Protein AF-A0A924QU06-F1 (afdb_monomer_lite)

Radius of gyration: 14.73 Å; chains: 1; bounding box: 34×31×39 Å

Sequence (89 aa):
MNINSSRLQSHFEAMSLIGKIGETGTCRPAHTALEKQGFELAALWMKEAGMTTKIDNFGNLIGHLEGTNPELPVLMMGSHLDSQPYGGR

Foldseek 3Di:
DDDDVVVVVVLVVVLCVQQPDPPWFHAFAPPDPSQVVSLVSVCVVLVVVVWDWDQDPVRDIDTDDQDPDNVDDDDDDDDGSGDHGRGGD

Secondary structure (DSSP, 8-state):
----HHHHHHHHHHHHTTTEETTTEE---TTSHHHHHHHHHHHHHHHHTT-EEEE-TT--EEEE---S-TTSPP----------TTB--

pLDDT: mean 96.49, std 4.11, range [67.88, 98.75]

Structure (mmCIF, N/CA/C/O backbone):
data_AF-A0A924QU06-F1
#
_entry.id   AF-A0A924QU06-F1
#
loop_
_atom_site.group_PDB
_atom_site.id
_atom_site.type_symbol
_atom_site.label_atom_id
_atom_site.label_alt_id
_atom_site.label_comp_id
_atom_site.label_asym_id
_atom_site.label_entity_id
_atom_site.label_seq_id
_atom_site.pdbx_PDB_ins_code
_atom_site.Cartn_x
_atom_site.Cartn_y
_atom_site.Cartn_z
_atom_site.occupancy
_atom_site.B_iso_or_equiv
_atom_site.auth_seq_id
_atom_site.auth_comp_id
_atom_site.auth_asym_id
_atom_site.auth_atom_id
_atom_site.pdbx_PDB_model_num
ATOM 1 N N . MET A 1 1 ? -1.589 20.401 13.724 1.00 67.88 1 MET A N 1
ATOM 2 C CA . MET A 1 1 ? -0.863 19.119 13.589 1.00 67.88 1 MET A CA 1
ATOM 3 C C . MET A 1 1 ? -0.222 19.105 12.220 1.00 67.88 1 MET A C 1
ATOM 5 O O . MET A 1 1 ? -0.935 19.333 11.256 1.00 67.88 1 MET A O 1
ATOM 9 N N . ASN A 1 2 ? 1.085 18.864 12.148 1.00 92.50 2 ASN A N 1
ATOM 10 C CA . ASN A 1 2 ? 1.791 18.672 10.883 1.00 92.50 2 ASN A CA 1
ATOM 11 C C . ASN A 1 2 ? 2.199 17.203 10.779 1.00 92.50 2 ASN A C 1
ATOM 13 O O . ASN A 1 2 ? 2.500 16.571 11.793 1.00 92.50 2 ASN A O 1
ATOM 17 N N . ILE A 1 3 ? 2.201 16.661 9.568 1.00 96.38 3 ILE A N 1
ATOM 18 C CA . ILE A 1 3 ? 2.731 15.321 9.310 1.00 96.38 3 ILE A CA 1
ATOM 19 C C . ILE A 1 3 ? 4.269 15.330 9.341 1.00 96.38 3 ILE A C 1
ATOM 21 O O . ILE A 1 3 ? 4.897 16.382 9.226 1.00 96.38 3 ILE A O 1
ATOM 25 N N . ASN A 1 4 ? 4.884 14.150 9.446 1.00 97.31 4 ASN A N 1
ATOM 26 C CA . ASN A 1 4 ? 6.324 13.985 9.238 1.00 97.31 4 ASN A CA 1
ATOM 27 C C . ASN A 1 4 ? 6.610 13.842 7.731 1.00 97.31 4 ASN A C 1
ATOM 29 O O . ASN A 1 4 ? 6.412 12.765 7.164 1.00 97.31 4 ASN A O 1
ATOM 33 N N . SER A 1 5 ? 7.048 14.930 7.091 1.00 97.44 5 SER A N 1
ATOM 34 C CA . SER A 1 5 ? 7.325 14.981 5.649 1.00 97.44 5 SER A CA 1
ATOM 35 C C . SER A 1 5 ? 8.472 14.062 5.231 1.00 97.44 5 SER A C 1
ATOM 37 O O . SER A 1 5 ? 8.358 13.393 4.210 1.00 97.44 5 SER A O 1
ATOM 39 N N . SER A 1 6 ? 9.536 13.963 6.033 1.00 98.12 6 SER A N 1
ATOM 40 C CA . SER A 1 6 ? 10.672 13.084 5.738 1.00 98.12 6 SER A CA 1
ATOM 41 C C . SER A 1 6 ? 10.254 11.615 5.703 1.00 98.12 6 SER A C 1
ATOM 43 O O . SER A 1 6 ? 10.605 10.902 4.770 1.00 98.12 6 SER A O 1
ATOM 45 N N . ARG A 1 7 ? 9.436 11.168 6.669 1.00 97.75 7 ARG A N 1
ATOM 46 C CA . ARG A 1 7 ? 8.898 9.797 6.677 1.00 97.75 7 ARG A CA 1
ATOM 47 C C . ARG A 1 7 ? 8.015 9.532 5.459 1.00 97.75 7 ARG A C 1
ATOM 49 O O . ARG A 1 7 ? 8.114 8.470 4.855 1.00 97.75 7 ARG A O 1
ATOM 56 N N . LEU A 1 8 ? 7.163 10.496 5.099 1.00 97.31 8 LEU A N 1
ATOM 57 C CA . LEU A 1 8 ? 6.309 10.386 3.918 1.00 97.31 8 LEU A CA 1
ATOM 58 C C . LEU A 1 8 ? 7.146 10.249 2.637 1.00 97.31 8 LEU A C 1
ATOM 60 O O . LEU A 1 8 ? 6.891 9.351 1.840 1.00 97.31 8 LEU A O 1
ATOM 64 N N . GLN A 1 9 ? 8.170 11.090 2.477 1.00 97.69 9 GLN A N 1
ATOM 65 C CA . GLN A 1 9 ? 9.081 11.050 1.335 1.00 97.69 9 GLN A CA 1
ATOM 66 C C . GLN A 1 9 ? 9.805 9.700 1.234 1.00 97.69 9 GLN A C 1
ATOM 68 O O . GLN A 1 9 ? 9.812 9.092 0.167 1.00 97.69 9 GLN A O 1
ATOM 73 N N . SER A 1 10 ? 10.336 9.176 2.345 1.00 98.19 10 SER A N 1
ATOM 74 C CA . SER A 1 10 ? 10.991 7.861 2.358 1.00 98.19 10 SER A CA 1
ATOM 75 C C . SER A 1 10 ? 10.041 6.718 1.978 1.00 98.19 10 SER A C 1
ATOM 77 O O . SER A 1 10 ? 10.455 5.785 1.293 1.00 98.19 10 SER A O 1
ATOM 79 N N . HIS A 1 11 ? 8.766 6.783 2.378 1.00 98.12 11 HIS A N 1
ATOM 80 C CA . HIS A 1 11 ? 7.767 5.791 1.966 1.00 98.12 11 HIS A CA 1
ATOM 81 C C . HIS A 1 11 ? 7.448 5.887 0.466 1.00 98.12 11 HIS A C 1
ATOM 83 O O . HIS A 1 11 ? 7.382 4.855 -0.202 1.00 98.12 11 HIS A O 1
ATOM 89 N N . PHE A 1 12 ? 7.298 7.098 -0.087 1.00 96.62 12 PHE A N 1
ATOM 90 C CA . PHE A 1 12 ? 7.121 7.282 -1.533 1.00 96.62 12 PHE A CA 1
ATOM 91 C C . PHE A 1 12 ? 8.309 6.722 -2.318 1.00 96.62 12 PHE A C 1
ATOM 93 O O . PHE A 1 12 ? 8.116 5.955 -3.261 1.00 96.62 12 PHE A O 1
ATOM 100 N N . GLU A 1 13 ? 9.533 7.034 -1.892 1.00 96.69 13 GLU A N 1
ATOM 101 C CA . GLU A 1 13 ? 10.751 6.525 -2.520 1.00 96.69 13 GLU A CA 1
ATOM 102 C C . GLU A 1 13 ? 10.804 4.998 -2.487 1.00 96.69 13 GLU A C 1
ATOM 104 O O . GLU A 1 13 ? 10.971 4.385 -3.541 1.00 96.69 13 GLU A O 1
ATOM 109 N N . ALA A 1 14 ? 10.582 4.378 -1.325 1.00 98.19 14 ALA A N 1
ATOM 110 C CA . ALA A 1 14 ? 10.585 2.924 -1.184 1.00 98.19 14 ALA A CA 1
ATOM 111 C C . ALA A 1 14 ? 9.524 2.247 -2.068 1.00 98.19 14 ALA A C 1
ATOM 113 O O . ALA A 1 14 ? 9.836 1.287 -2.774 1.00 98.19 14 ALA A O 1
ATOM 114 N N . MET A 1 15 ? 8.293 2.772 -2.094 1.00 98.19 15 MET A N 1
ATOM 115 C CA . MET A 1 15 ? 7.218 2.245 -2.944 1.00 98.19 15 MET A CA 1
ATOM 116 C C . MET A 1 15 ? 7.529 2.418 -4.440 1.00 98.19 15 MET A C 1
ATOM 118 O O . MET A 1 15 ? 7.213 1.539 -5.243 1.00 98.19 15 MET A O 1
ATOM 122 N N . SER A 1 16 ? 8.174 3.523 -4.828 1.00 96.56 16 SER A N 1
ATOM 123 C CA . SER A 1 16 ? 8.524 3.803 -6.228 1.00 96.56 16 SER A CA 1
ATOM 124 C C . SER A 1 16 ? 9.553 2.835 -6.816 1.00 96.56 16 SER A C 1
ATOM 126 O O . SER A 1 16 ? 9.618 2.663 -8.031 1.00 96.56 16 SER A O 1
ATOM 128 N N . LEU A 1 17 ? 10.352 2.172 -5.972 1.00 97.19 17 LEU A N 1
ATOM 129 C CA . LEU A 1 17 ? 11.321 1.174 -6.428 1.00 97.19 17 LEU A CA 1
ATOM 130 C C . LEU A 1 17 ? 10.635 -0.101 -6.941 1.00 97.19 17 LEU A C 1
ATOM 132 O O . LEU A 1 17 ? 11.196 -0.809 -7.779 1.00 97.19 17 LEU A O 1
ATOM 136 N N . ILE A 1 18 ? 9.414 -0.384 -6.483 1.00 98.06 18 ILE A N 1
ATOM 137 C CA . ILE A 1 18 ? 8.661 -1.579 -6.863 1.00 98.06 18 ILE A CA 1
ATOM 138 C C . ILE A 1 18 ? 8.011 -1.347 -8.229 1.00 98.06 18 ILE A C 1
ATOM 140 O O . ILE A 1 18 ? 6.981 -0.683 -8.341 1.00 98.06 18 ILE A O 1
ATOM 144 N N . GLY A 1 19 ? 8.603 -1.923 -9.275 1.00 96.94 19 GLY A N 1
ATOM 145 C CA . GLY A 1 19 ? 8.156 -1.733 -10.657 1.00 96.94 19 GLY A CA 1
ATOM 146 C C . GLY A 1 19 ? 8.775 -0.518 -11.353 1.00 96.94 19 GLY A C 1
ATOM 147 O O . GLY A 1 19 ? 8.256 -0.099 -12.384 1.00 96.94 19 GLY A O 1
ATOM 148 N N . LYS A 1 20 ? 9.871 0.047 -10.822 1.00 97.38 20 LYS A N 1
ATOM 149 C CA . LYS A 1 20 ? 10.608 1.161 -11.443 1.00 97.38 20 LYS A CA 1
ATOM 150 C C . LYS A 1 20 ? 11.001 0.845 -12.897 1.00 97.38 20 LYS A C 1
ATOM 152 O O . LYS A 1 20 ? 11.564 -0.210 -13.186 1.00 97.38 20 LYS A O 1
ATOM 157 N N . ILE A 1 21 ? 10.776 1.803 -13.794 1.00 95.25 21 ILE A N 1
ATOM 158 C CA . ILE A 1 21 ? 11.230 1.821 -15.188 1.00 95.25 21 ILE A CA 1
ATOM 159 C C . ILE A 1 21 ? 12.067 3.079 -15.419 1.00 95.25 21 ILE A C 1
ATOM 161 O O . ILE A 1 21 ? 11.549 4.196 -15.373 1.00 95.25 21 ILE A O 1
ATOM 165 N N . GLY A 1 22 ? 13.351 2.907 -15.745 1.00 92.00 22 GLY A N 1
ATOM 166 C CA . GLY A 1 22 ? 14.251 4.042 -15.974 1.00 92.00 22 GLY A CA 1
ATOM 167 C C . GLY A 1 22 ? 14.267 4.987 -14.771 1.00 92.00 22 GLY A C 1
ATOM 168 O O . GLY A 1 22 ? 14.129 4.533 -13.643 1.00 92.00 22 GLY A O 1
ATOM 169 N N . GLU A 1 23 ? 14.406 6.294 -14.986 1.00 89.00 23 GLU A N 1
ATOM 170 C CA . GLU A 1 23 ? 14.473 7.249 -13.870 1.00 89.00 23 GLU A CA 1
ATOM 171 C C . GLU A 1 23 ? 13.114 7.697 -13.324 1.00 89.00 23 GLU A C 1
ATOM 173 O O . GLU A 1 23 ? 13.023 8.022 -12.139 1.00 89.00 23 GLU A O 1
ATOM 178 N N . THR A 1 24 ? 12.064 7.704 -14.147 1.00 90.00 24 THR A N 1
ATOM 179 C CA . THR A 1 24 ? 10.788 8.370 -13.821 1.00 90.00 24 THR A CA 1
ATOM 180 C C . THR A 1 24 ? 9.546 7.497 -13.980 1.00 90.00 24 THR A C 1
ATOM 182 O O . THR A 1 24 ? 8.459 7.951 -13.638 1.00 90.00 24 THR A O 1
ATOM 185 N N . GLY A 1 25 ? 9.671 6.277 -14.505 1.00 94.44 25 GLY A N 1
ATOM 186 C CA . GLY A 1 25 ? 8.528 5.410 -14.772 1.00 94.44 25 GLY A CA 1
ATOM 187 C C . GLY A 1 25 ? 8.278 4.378 -13.675 1.00 94.44 25 GLY A C 1
ATOM 188 O O . GLY A 1 25 ? 9.208 3.928 -13.008 1.00 94.44 25 GLY A O 1
ATOM 189 N N . THR A 1 26 ? 7.030 3.931 -13.575 1.00 97.06 26 THR A N 1
ATOM 190 C CA . THR A 1 26 ? 6.604 2.763 -12.795 1.00 97.06 26 THR A CA 1
ATOM 191 C C . THR A 1 26 ? 5.690 1.878 -13.645 1.00 97.06 26 THR A C 1
ATOM 193 O O . THR A 1 26 ? 4.867 2.370 -14.411 1.00 97.06 26 THR A O 1
ATOM 196 N N . CYS A 1 27 ? 5.815 0.562 -13.527 1.00 97.44 27 CYS A N 1
ATOM 197 C CA . CYS A 1 27 ? 4.882 -0.418 -14.072 1.00 97.44 27 CYS A CA 1
ATOM 198 C C . CYS A 1 27 ? 4.608 -1.473 -13.007 1.00 97.44 27 CYS A C 1
ATOM 200 O O . CYS A 1 27 ? 5.401 -2.391 -12.792 1.00 97.44 27 CYS A O 1
ATOM 202 N N . ARG A 1 28 ? 3.471 -1.321 -12.332 1.00 97.69 28 ARG A N 1
ATOM 203 C CA . ARG A 1 28 ? 2.983 -2.239 -11.308 1.00 97.69 28 ARG A CA 1
ATOM 204 C C . ARG A 1 28 ? 1.501 -2.552 -11.553 1.00 97.69 28 ARG A C 1
ATOM 206 O O . ARG A 1 28 ? 0.663 -2.099 -10.782 1.00 97.69 28 ARG A O 1
ATOM 213 N N . PRO A 1 29 ? 1.147 -3.273 -12.633 1.00 98.00 29 PRO A N 1
ATOM 214 C CA . PRO A 1 29 ? -0.250 -3.566 -12.938 1.00 98.00 29 PRO A CA 1
ATOM 215 C C . PRO A 1 29 ? -0.906 -4.420 -11.851 1.00 98.00 29 PRO A C 1
ATOM 217 O O . PRO A 1 29 ? -0.227 -5.208 -11.179 1.00 98.00 29 PRO A O 1
ATOM 220 N N . ALA A 1 30 ? -2.226 -4.298 -11.734 1.00 97.38 30 ALA A N 1
ATOM 221 C CA . ALA A 1 30 ? -3.025 -5.080 -10.802 1.00 97.38 30 ALA A CA 1
ATOM 222 C C . ALA A 1 30 ? -2.861 -6.597 -11.016 1.00 97.38 30 ALA A C 1
ATOM 224 O O . ALA A 1 30 ? -2.652 -7.075 -12.134 1.00 97.38 30 ALA A O 1
ATOM 225 N N . HIS A 1 31 ? -2.958 -7.353 -9.927 1.00 95.31 31 HIS A N 1
ATOM 226 C CA . HIS A 1 31 ? -2.814 -8.805 -9.840 1.00 95.31 31 HIS A CA 1
ATOM 227 C C . HIS A 1 31 ? -1.470 -9.357 -10.341 1.00 95.31 31 HIS A C 1
ATOM 229 O O . HIS A 1 31 ? -1.365 -10.521 -10.731 1.00 95.31 31 HIS A O 1
ATOM 235 N N . THR A 1 32 ? -0.414 -8.544 -10.290 1.00 97.62 32 THR A N 1
ATOM 236 C CA . THR A 1 32 ? 0.955 -8.986 -10.585 1.00 97.62 32 THR A CA 1
ATOM 237 C C . THR A 1 32 ? 1.755 -9.244 -9.310 1.00 97.62 32 THR A C 1
ATOM 239 O O . THR A 1 32 ? 1.427 -8.770 -8.221 1.00 97.62 32 THR A O 1
ATOM 242 N N . ALA A 1 33 ? 2.874 -9.962 -9.442 1.00 98.00 33 ALA A N 1
ATOM 243 C CA . ALA A 1 33 ? 3.814 -10.140 -8.336 1.00 98.00 33 ALA A CA 1
ATOM 244 C C . ALA A 1 33 ? 4.371 -8.801 -7.813 1.00 98.00 33 ALA A C 1
ATOM 246 O O . ALA A 1 33 ? 4.688 -8.697 -6.631 1.00 98.00 33 ALA A O 1
ATOM 247 N N . LEU A 1 34 ? 4.464 -7.777 -8.671 1.00 98.06 34 LEU A N 1
ATOM 248 C CA . LEU A 1 34 ? 4.917 -6.442 -8.282 1.00 98.06 34 LEU A CA 1
ATOM 249 C C . LEU A 1 34 ? 3.871 -5.715 -7.433 1.00 98.06 34 LEU A C 1
ATOM 251 O O . LEU A 1 34 ? 4.231 -5.104 -6.432 1.00 98.06 34 LEU A O 1
ATOM 255 N N . GLU A 1 35 ? 2.582 -5.795 -7.781 1.00 97.94 35 GLU A N 1
ATOM 256 C CA . GLU A 1 35 ? 1.529 -5.229 -6.924 1.00 97.94 35 GLU A CA 1
ATOM 257 C C . GLU A 1 35 ? 1.517 -5.922 -5.562 1.00 97.94 35 GLU A C 1
ATOM 259 O O . GLU A 1 35 ? 1.495 -5.250 -4.532 1.00 97.94 35 GLU A O 1
ATOM 264 N N . LYS A 1 36 ? 1.645 -7.255 -5.547 1.00 98.12 36 LYS A N 1
ATOM 265 C CA . LYS A 1 36 ? 1.746 -8.019 -4.300 1.00 98.12 36 LYS A CA 1
ATOM 266 C C . LYS A 1 36 ? 2.899 -7.530 -3.414 1.00 98.12 36 LYS A C 1
ATOM 268 O O . LYS A 1 36 ? 2.691 -7.358 -2.218 1.00 98.12 36 LYS A O 1
ATOM 273 N N . GLN A 1 37 ? 4.074 -7.246 -3.979 1.00 98.56 37 GLN A N 1
ATOM 274 C CA . GLN A 1 37 ? 5.193 -6.661 -3.224 1.00 98.56 37 GLN A CA 1
ATOM 275 C C . GLN A 1 37 ? 4.849 -5.274 -2.659 1.00 98.56 37 GLN A C 1
ATOM 277 O O . GLN A 1 37 ? 5.182 -4.972 -1.514 1.00 98.56 37 GLN A O 1
ATOM 282 N N . GLY A 1 38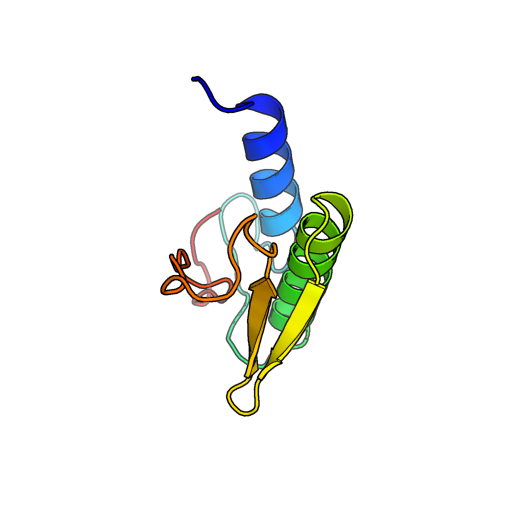 ? 4.145 -4.440 -3.432 1.00 98.44 38 GLY A N 1
ATOM 283 C CA . GLY A 1 38 ? 3.637 -3.151 -2.955 1.00 98.44 38 GLY A CA 1
ATOM 284 C C . GLY A 1 38 ? 2.667 -3.308 -1.781 1.00 98.44 38 GLY A C 1
ATOM 285 O O . GLY A 1 38 ? 2.772 -2.591 -0.786 1.00 98.44 38 GLY A O 1
ATOM 286 N N . PHE A 1 39 ? 1.765 -4.289 -1.848 1.00 98.62 39 PHE A N 1
ATOM 287 C CA . PHE A 1 39 ? 0.850 -4.608 -0.752 1.00 98.62 39 PHE A CA 1
ATOM 288 C C . PHE A 1 39 ? 1.593 -5.121 0.482 1.00 98.62 39 PHE A C 1
ATOM 290 O O . PHE A 1 39 ? 1.284 -4.695 1.589 1.00 98.62 39 PHE A O 1
ATOM 297 N N . GLU A 1 40 ? 2.581 -6.001 0.319 1.00 98.62 40 GLU A N 1
ATOM 298 C CA . GLU A 1 40 ? 3.394 -6.512 1.428 1.00 98.62 40 GLU A CA 1
ATOM 299 C C . GLU A 1 40 ? 4.142 -5.379 2.147 1.00 98.62 40 GLU A C 1
ATOM 301 O O . GLU A 1 40 ? 4.120 -5.318 3.379 1.00 98.62 40 GLU A O 1
ATOM 306 N N . LEU A 1 41 ? 4.722 -4.439 1.391 1.00 98.75 41 LEU A N 1
ATOM 307 C CA . LEU A 1 41 ? 5.394 -3.261 1.942 1.00 98.75 41 LEU A CA 1
ATOM 308 C C . LEU A 1 41 ? 4.417 -2.331 2.676 1.00 98.75 41 LEU A C 1
ATOM 310 O O . LEU A 1 41 ? 4.671 -1.931 3.811 1.00 98.75 41 LEU A O 1
ATOM 314 N N . ALA A 1 42 ? 3.271 -2.019 2.066 1.00 98.69 42 ALA A N 1
ATOM 315 C CA . ALA A 1 42 ? 2.258 -1.184 2.704 1.00 98.69 42 ALA A CA 1
ATOM 316 C C . ALA A 1 42 ? 1.685 -1.848 3.968 1.00 98.69 42 ALA A C 1
ATOM 318 O O . ALA A 1 42 ? 1.493 -1.183 4.987 1.00 98.69 42 ALA A O 1
ATOM 319 N N . ALA A 1 43 ? 1.450 -3.163 3.934 1.00 98.75 43 ALA A N 1
ATOM 320 C CA . ALA A 1 43 ? 0.964 -3.929 5.076 1.00 98.75 43 ALA A CA 1
ATOM 321 C C . ALA A 1 43 ? 1.979 -3.939 6.228 1.00 98.75 43 ALA A C 1
ATOM 323 O O . ALA A 1 43 ? 1.575 -3.878 7.389 1.00 98.75 43 ALA A O 1
ATOM 324 N N . LEU A 1 44 ? 3.282 -3.992 5.931 1.00 98.69 44 LEU A N 1
ATOM 325 C CA . LEU A 1 44 ? 4.330 -3.853 6.941 1.00 98.69 44 LEU A CA 1
ATOM 326 C C . LEU A 1 44 ? 4.221 -2.502 7.659 1.00 98.69 44 LEU A C 1
ATOM 328 O O . LEU A 1 44 ? 4.103 -2.482 8.882 1.00 98.69 44 LEU A O 1
ATOM 332 N N . TRP A 1 45 ? 4.152 -1.394 6.916 1.00 98.69 45 TRP A N 1
ATOM 333 C CA . TRP A 1 45 ? 4.015 -0.059 7.512 1.00 98.69 45 TRP A CA 1
ATOM 334 C C . TRP A 1 45 ? 2.731 0.104 8.329 1.00 98.69 45 TRP A C 1
ATOM 336 O O . TRP A 1 45 ? 2.745 0.735 9.384 1.00 98.69 45 TRP A O 1
ATOM 346 N N . MET A 1 46 ? 1.615 -0.478 7.876 1.00 98.69 46 MET A N 1
ATOM 347 C CA . MET A 1 46 ? 0.362 -0.489 8.641 1.00 98.69 46 MET A CA 1
ATOM 348 C C . MET A 1 46 ? 0.532 -1.217 9.980 1.00 98.69 46 MET A C 1
ATOM 350 O O . MET A 1 46 ? 0.114 -0.698 11.014 1.00 98.69 46 MET A O 1
ATOM 354 N N . LYS A 1 47 ? 1.182 -2.388 9.984 1.00 98.75 47 LYS A N 1
ATOM 355 C CA . LYS A 1 47 ? 1.462 -3.145 11.215 1.00 98.75 47 LYS A CA 1
ATOM 356 C C . LYS A 1 47 ? 2.393 -2.386 12.157 1.00 98.75 47 LYS A C 1
ATOM 358 O O . LYS A 1 47 ? 2.121 -2.327 13.351 1.00 98.75 47 LYS A O 1
ATOM 363 N N . GLU A 1 48 ? 3.452 -1.769 11.633 1.00 98.31 48 GLU A N 1
ATOM 364 C CA . GLU A 1 48 ? 4.369 -0.921 12.412 1.00 98.31 48 GLU A CA 1
ATOM 365 C C . GLU A 1 48 ? 3.655 0.288 13.033 1.00 98.31 48 GLU A C 1
ATOM 367 O O . GLU A 1 48 ? 3.996 0.719 14.132 1.00 98.31 48 GLU A O 1
ATOM 372 N N . ALA A 1 49 ? 2.623 0.804 12.361 1.00 97.81 49 ALA A N 1
ATOM 373 C CA . ALA A 1 49 ? 1.752 1.854 12.878 1.00 97.81 49 ALA A CA 1
ATOM 374 C C . ALA A 1 49 ? 0.686 1.353 13.879 1.00 97.81 49 ALA A C 1
ATOM 376 O O . ALA A 1 49 ? -0.125 2.154 14.342 1.00 97.81 49 ALA A O 1
ATOM 377 N N . GLY A 1 50 ? 0.675 0.060 14.221 1.00 98.31 50 GLY A N 1
ATOM 378 C CA . GLY A 1 50 ? -0.247 -0.538 15.191 1.00 98.31 50 GLY A CA 1
ATOM 379 C C . GLY A 1 50 ? -1.574 -1.030 14.608 1.00 98.31 50 GLY A C 1
ATOM 380 O O . GLY A 1 50 ? -2.502 -1.307 15.364 1.00 98.31 50 GLY A O 1
ATOM 381 N N . MET A 1 51 ? -1.693 -1.141 13.282 1.00 98.69 51 MET A N 1
ATOM 382 C CA . MET A 1 51 ? -2.904 -1.648 12.633 1.00 98.69 51 MET A CA 1
ATOM 383 C C . MET A 1 51 ? -2.893 -3.173 12.510 1.00 98.69 51 MET A C 1
ATOM 385 O O . MET A 1 51 ? -1.850 -3.806 12.334 1.00 98.69 51 MET A O 1
ATOM 389 N N . THR A 1 52 ? -4.085 -3.764 12.481 1.00 98.44 52 THR A N 1
ATOM 390 C CA . THR A 1 52 ? -4.271 -5.104 11.908 1.00 98.44 52 THR A CA 1
ATOM 391 C C . THR A 1 52 ? -4.413 -4.992 10.393 1.00 98.44 52 THR A C 1
ATOM 393 O O . THR A 1 52 ? -4.946 -4.005 9.890 1.00 98.44 52 THR A O 1
ATOM 396 N N . THR A 1 53 ? -3.936 -5.989 9.646 1.00 98.50 53 THR A N 1
ATOM 397 C CA . THR A 1 53 ? -4.016 -5.984 8.177 1.00 98.50 53 THR A CA 1
ATOM 398 C C . THR A 1 53 ? -4.696 -7.237 7.658 1.00 98.50 53 THR A C 1
ATOM 400 O O . THR A 1 53 ? -4.364 -8.335 8.111 1.00 98.50 53 THR A O 1
ATOM 403 N N . LYS A 1 54 ? -5.558 -7.096 6.652 1.00 98.19 54 LYS A N 1
ATOM 404 C CA . LYS A 1 54 ? -6.148 -8.221 5.917 1.00 98.19 54 LYS A CA 1
ATOM 405 C C . LYS A 1 54 ? -6.247 -7.917 4.425 1.00 98.19 54 LYS A C 1
ATOM 407 O O . LYS A 1 54 ? -6.312 -6.752 4.042 1.00 98.19 54 LYS A O 1
ATOM 412 N N . ILE A 1 55 ? -6.294 -8.972 3.617 1.00 97.75 55 ILE A N 1
ATOM 413 C CA . ILE A 1 55 ? -6.759 -8.911 2.230 1.00 97.75 55 ILE A CA 1
ATOM 414 C C . ILE A 1 55 ? -8.196 -9.433 2.217 1.00 97.75 55 ILE A C 1
ATOM 416 O O . ILE A 1 55 ? -8.456 -10.490 2.795 1.00 97.75 55 ILE A O 1
ATOM 420 N N . A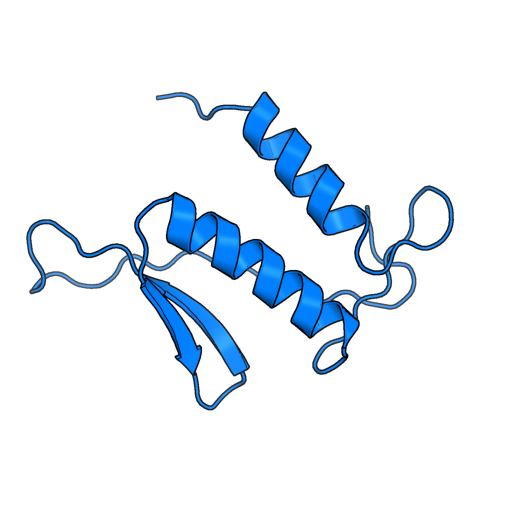SP A 1 56 ? -9.131 -8.684 1.638 1.00 97.50 56 ASP A N 1
ATOM 421 C CA . ASP A 1 56 ? -10.515 -9.147 1.490 1.00 97.50 56 ASP A CA 1
ATOM 422 C C . ASP A 1 56 ? -10.701 -10.071 0.269 1.00 97.50 56 ASP A C 1
ATOM 424 O O . ASP A 1 56 ? -9.770 -10.349 -0.486 1.00 97.50 56 ASP A O 1
ATOM 428 N N . ASN A 1 57 ? -11.928 -10.552 0.056 1.00 97.38 57 ASN A N 1
ATOM 429 C CA . ASN A 1 57 ? -12.238 -11.458 -1.055 1.00 97.38 57 ASN A CA 1
ATOM 430 C C . ASN A 1 57 ? -12.140 -10.799 -2.446 1.00 97.38 57 ASN A C 1
ATOM 432 O O . ASN A 1 57 ? -12.175 -11.514 -3.444 1.00 97.38 57 ASN A O 1
ATOM 436 N N . PHE A 1 58 ? -12.027 -9.469 -2.522 1.00 95.56 58 PHE A N 1
ATOM 437 C CA . PHE A 1 58 ? -11.822 -8.717 -3.762 1.00 95.56 58 PHE A CA 1
ATOM 438 C C . PHE A 1 58 ? -10.353 -8.329 -3.977 1.00 95.56 58 PHE A C 1
ATOM 440 O O . PHE A 1 58 ? -10.024 -7.730 -4.997 1.00 95.56 58 PHE A O 1
ATOM 447 N N . GLY A 1 59 ? -9.459 -8.699 -3.055 1.00 95.50 59 GLY A N 1
ATOM 448 C CA . GLY A 1 59 ? -8.036 -8.403 -3.149 1.00 95.50 59 GLY A CA 1
ATOM 449 C C . GLY A 1 59 ? -7.639 -7.052 -2.559 1.00 95.50 59 GLY A C 1
ATOM 450 O O . GLY A 1 59 ? -6.484 -6.672 -2.699 1.00 95.50 59 GLY A O 1
ATOM 451 N N . ASN A 1 60 ? -8.526 -6.331 -1.869 1.00 97.88 60 ASN A N 1
ATOM 452 C CA . ASN A 1 60 ? -8.161 -5.052 -1.261 1.00 97.88 60 ASN A CA 1
ATOM 453 C C . ASN A 1 60 ? -7.300 -5.271 -0.016 1.00 97.88 60 ASN A C 1
ATOM 455 O O . ASN A 1 60 ? -7.678 -6.034 0.876 1.00 97.88 60 ASN A O 1
ATOM 459 N N . LEU A 1 61 ? -6.187 -4.542 0.092 1.00 98.56 61 LEU A N 1
ATOM 460 C CA . LEU A 1 61 ? -5.428 -4.443 1.335 1.00 98.56 61 LEU A CA 1
ATOM 461 C C . LEU A 1 61 ? -6.086 -3.447 2.291 1.00 98.56 61 LEU A C 1
ATOM 463 O O . LEU A 1 61 ? -6.191 -2.260 1.995 1.00 98.56 61 LEU A O 1
ATOM 467 N N . ILE A 1 62 ? -6.479 -3.936 3.465 1.00 98.69 62 ILE A N 1
ATOM 468 C CA . ILE A 1 62 ? -7.150 -3.151 4.501 1.00 98.69 62 ILE A CA 1
ATOM 469 C C . ILE A 1 62 ? -6.279 -3.136 5.753 1.00 98.69 62 ILE A C 1
ATOM 471 O O . ILE A 1 62 ? -6.025 -4.191 6.338 1.00 98.69 62 ILE A O 1
ATOM 475 N N . GLY A 1 63 ? -5.873 -1.939 6.176 1.00 98.56 63 GLY A N 1
ATOM 476 C CA . GLY A 1 63 ? -5.337 -1.667 7.508 1.00 98.56 63 GLY A CA 1
ATOM 477 C C . GLY A 1 63 ? -6.433 -1.124 8.418 1.00 98.56 63 GLY A C 1
ATOM 478 O O . GLY A 1 63 ? -7.107 -0.162 8.054 1.00 98.56 63 GLY A O 1
ATOM 479 N N . HIS A 1 64 ? -6.622 -1.730 9.587 1.00 98.12 64 HIS A N 1
ATOM 480 C CA . HIS A 1 64 ? -7.596 -1.286 10.580 1.00 98.12 64 HIS A CA 1
ATOM 481 C C . HIS A 1 64 ? -6.901 -0.944 11.899 1.00 98.12 64 HIS A C 1
ATOM 483 O O . HIS A 1 64 ? -6.267 -1.807 12.516 1.00 98.12 64 HIS A O 1
ATOM 489 N N . LEU A 1 65 ? -7.033 0.318 12.311 1.00 98.00 65 LEU A N 1
ATOM 490 C CA . LEU A 1 65 ? -6.702 0.789 13.651 1.00 98.00 65 LEU A CA 1
ATOM 491 C C . LEU A 1 65 ? -8.004 0.921 14.441 1.00 98.00 65 LEU A C 1
ATOM 493 O O . LEU A 1 65 ? -8.836 1.758 14.099 1.00 98.00 65 LEU A O 1
ATOM 497 N N . GLU A 1 66 ? -8.164 0.101 15.476 1.00 97.06 66 GLU A N 1
ATOM 498 C CA . GLU A 1 66 ? -9.359 0.124 16.319 1.00 97.06 66 GLU A CA 1
ATOM 499 C C . GLU A 1 66 ? -9.483 1.475 17.039 1.00 97.06 66 GLU A C 1
ATOM 501 O O . GLU A 1 66 ? -8.519 1.980 17.625 1.00 97.06 66 GLU A O 1
ATOM 506 N N . GLY A 1 67 ? -10.674 2.070 16.984 1.00 96.56 67 GLY A N 1
ATOM 507 C CA . GLY A 1 67 ? -10.976 3.297 17.710 1.00 96.56 67 GLY A CA 1
ATOM 508 C C . GLY A 1 67 ? -11.162 3.048 19.207 1.00 96.56 67 GLY A C 1
ATOM 509 O O . GLY A 1 67 ? -11.309 1.922 19.670 1.00 96.56 67 GLY A O 1
ATOM 510 N N . THR A 1 68 ? -11.229 4.120 19.996 1.00 97.06 68 THR A N 1
ATOM 511 C CA . THR A 1 68 ? -11.564 4.005 21.427 1.00 97.06 68 THR A CA 1
ATOM 512 C C . THR A 1 68 ? -13.022 3.601 21.671 1.00 97.06 68 THR A C 1
ATOM 514 O O . THR A 1 68 ? -13.341 3.130 22.760 1.00 97.06 68 THR A O 1
ATOM 517 N N . ASN A 1 69 ? -13.899 3.784 20.678 1.00 97.38 69 ASN A N 1
ATOM 518 C CA . ASN A 1 69 ? -15.280 3.309 20.684 1.00 97.38 69 ASN A CA 1
ATOM 519 C C . ASN A 1 69 ? -15.572 2.500 19.399 1.00 97.38 69 ASN A C 1
ATOM 521 O O . ASN A 1 69 ? -15.827 3.117 18.360 1.00 97.38 69 ASN A O 1
ATOM 525 N N . PRO A 1 70 ? -15.561 1.156 19.474 1.00 95.12 70 PRO A N 1
ATOM 526 C CA . PRO A 1 70 ? -15.821 0.255 18.343 1.00 95.12 70 PRO A CA 1
ATOM 527 C C . PRO A 1 70 ? -17.224 0.353 17.723 1.00 95.12 70 PRO A C 1
ATOM 529 O O . PRO A 1 70 ? -17.432 -0.102 16.604 1.00 95.12 70 PRO A O 1
ATOM 532 N N . GLU A 1 71 ? -18.196 0.948 18.424 1.00 97.00 71 GLU A N 1
ATOM 533 C CA .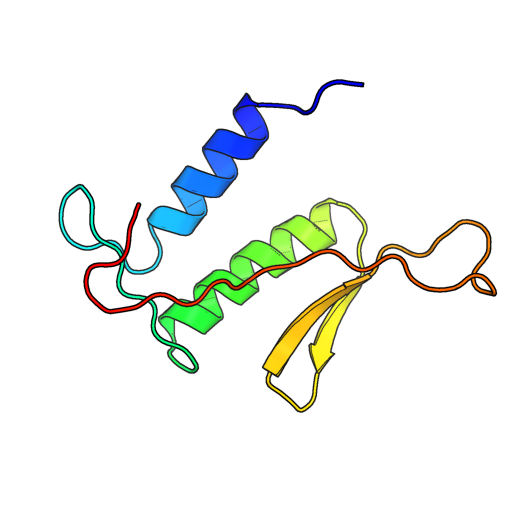 GLU A 1 71 ? -19.587 1.053 17.949 1.00 97.00 71 GLU A CA 1
ATOM 534 C C . GLU A 1 71 ? -19.805 2.211 16.960 1.00 97.00 71 GLU A C 1
ATOM 536 O O . GLU A 1 71 ? -20.883 2.357 16.379 1.00 97.00 71 GLU A O 1
ATOM 541 N N . LEU A 1 72 ? -18.808 3.085 16.786 1.00 97.88 72 LEU A N 1
ATOM 542 C CA . LEU A 1 72 ? -18.902 4.203 15.851 1.00 97.88 72 LEU A CA 1
ATOM 543 C C . LEU A 1 72 ? -18.625 3.754 14.406 1.00 97.88 72 LEU A C 1
ATOM 545 O O . LEU A 1 72 ? -17.857 2.819 14.178 1.00 97.88 72 LEU A O 1
ATOM 549 N N . PRO A 1 73 ? -19.190 4.447 13.400 1.00 97.94 73 PRO A N 1
ATOM 550 C CA . PRO A 1 73 ? -18.880 4.168 12.003 1.00 97.94 73 PRO A CA 1
ATOM 551 C C . PRO A 1 73 ? -17.387 4.320 11.680 1.00 97.94 73 PRO A C 1
ATOM 553 O O . PRO A 1 73 ? -16.713 5.227 12.170 1.00 97.94 73 PRO A O 1
ATOM 556 N N . VAL A 1 74 ? -16.894 3.470 10.778 1.00 97.00 74 VAL A N 1
ATOM 557 C CA . VAL A 1 74 ? -15.507 3.507 10.296 1.00 97.00 74 VAL A CA 1
ATOM 558 C C . VAL A 1 74 ? -15.268 4.746 9.428 1.00 97.00 74 VAL A C 1
ATOM 560 O O . VAL A 1 74 ? -15.977 4.976 8.448 1.00 97.00 74 VAL A O 1
ATOM 563 N N . LEU A 1 75 ? -14.208 5.502 9.729 1.00 97.44 75 LEU A N 1
ATOM 564 C CA . LEU A 1 75 ? -13.640 6.485 8.806 1.00 97.44 75 LEU A CA 1
ATOM 565 C C . LEU A 1 75 ? -12.633 5.786 7.887 1.00 97.44 75 LEU A C 1
ATOM 567 O O . LEU A 1 75 ? -11.566 5.367 8.332 1.00 97.44 75 LEU A O 1
ATOM 571 N N . MET A 1 76 ? -12.961 5.678 6.601 1.00 97.19 76 MET A N 1
ATOM 572 C CA . MET A 1 76 ? -12.106 5.034 5.606 1.00 97.19 76 MET A CA 1
ATOM 573 C C . MET A 1 76 ? -11.372 6.071 4.751 1.00 97.19 76 MET A C 1
ATOM 575 O O . MET A 1 76 ? -11.962 7.045 4.290 1.00 97.19 76 MET A O 1
ATOM 579 N N . MET A 1 77 ? -10.081 5.837 4.515 1.00 97.56 77 MET A N 1
ATOM 580 C CA . MET A 1 77 ? -9.245 6.610 3.597 1.00 97.56 77 MET A CA 1
ATOM 581 C C . MET A 1 77 ? -8.426 5.640 2.750 1.00 97.56 77 MET A C 1
ATOM 583 O O . MET A 1 77 ? -7.940 4.633 3.262 1.00 97.56 77 MET A O 1
ATOM 587 N N . GLY A 1 78 ? -8.258 5.941 1.467 1.00 96.69 78 GLY A N 1
ATOM 588 C CA . GLY A 1 78 ? -7.540 5.069 0.548 1.00 96.69 78 GLY A CA 1
ATOM 589 C C . GLY A 1 78 ? -7.373 5.687 -0.833 1.00 96.69 78 GLY A C 1
ATOM 590 O O . GLY A 1 78 ? -7.791 6.817 -1.081 1.00 96.69 78 GLY A O 1
ATOM 591 N N . SER A 1 79 ? -6.726 4.928 -1.711 1.00 95.94 79 SER A N 1
ATOM 592 C CA . SER A 1 79 ? -6.570 5.223 -3.135 1.00 95.94 79 SER A CA 1
ATOM 593 C C . SER A 1 79 ? -6.318 3.889 -3.846 1.00 95.94 79 SER A C 1
ATOM 595 O O . SER A 1 79 ? -7.173 3.010 -3.792 1.00 95.94 79 SER A O 1
ATOM 597 N N . HIS A 1 80 ? -5.137 3.689 -4.424 1.00 97.25 80 HIS A N 1
ATOM 598 C CA . HIS A 1 80 ? -4.707 2.448 -5.054 1.00 97.25 80 HIS A CA 1
ATOM 599 C C . HIS A 1 80 ? -3.170 2.362 -5.059 1.00 97.25 80 HIS A C 1
ATOM 601 O O . HIS A 1 80 ? -2.485 3.367 -4.845 1.00 97.25 80 HIS A O 1
ATOM 607 N N . LEU A 1 81 ? -2.622 1.158 -5.260 1.00 97.50 81 LEU A N 1
ATOM 608 C CA . LEU A 1 81 ? -1.173 0.927 -5.356 1.00 97.50 81 LEU A CA 1
ATOM 609 C C . LEU A 1 81 ? -0.753 0.341 -6.703 1.00 97.50 81 LEU A C 1
ATOM 611 O O . LEU A 1 81 ? 0.446 0.240 -6.946 1.00 97.50 81 LEU A O 1
ATOM 615 N N . ASP A 1 82 ? -1.674 -0.033 -7.581 1.00 97.69 82 ASP A N 1
ATOM 616 C CA . ASP A 1 82 ? -1.346 -0.424 -8.946 1.00 97.69 82 ASP A CA 1
ATOM 617 C C . ASP A 1 82 ? -0.947 0.792 -9.803 1.00 97.69 82 ASP A C 1
ATOM 619 O O . ASP A 1 82 ? -1.166 1.953 -9.445 1.00 97.69 82 ASP A O 1
ATOM 623 N N . SER A 1 83 ? -0.341 0.522 -10.957 1.00 97.69 83 SER A N 1
ATOM 624 C CA . SER A 1 83 ? -0.040 1.528 -11.971 1.00 97.69 83 SER A CA 1
ATOM 625 C C . SER A 1 83 ? -0.228 0.984 -13.382 1.00 97.69 83 SER A C 1
ATOM 627 O O . SER A 1 83 ? -0.072 -0.209 -13.650 1.00 97.69 83 SER A O 1
ATOM 629 N N . GLN A 1 84 ? -0.451 1.901 -14.321 1.00 97.00 84 GLN A N 1
ATOM 630 C CA . GLN A 1 84 ? -0.292 1.619 -15.746 1.00 97.00 84 GLN A CA 1
ATOM 631 C C . GLN A 1 84 ? 1.190 1.373 -16.092 1.00 97.00 84 GLN A C 1
ATOM 633 O O . GLN A 1 84 ? 2.073 1.788 -15.329 1.00 97.00 84 GLN A O 1
ATOM 638 N N . PRO A 1 85 ? 1.491 0.745 -17.243 1.00 93.69 85 PRO A N 1
ATOM 639 C CA . PRO A 1 85 ? 2.829 0.781 -17.823 1.00 93.69 85 PRO A CA 1
ATOM 640 C C . PRO A 1 85 ? 3.300 2.229 -18.024 1.00 93.69 85 PRO A C 1
ATOM 642 O O . PRO A 1 85 ? 2.551 3.047 -18.552 1.00 93.69 85 PRO A O 1
ATOM 645 N N . TYR A 1 86 ? 4.536 2.540 -17.615 1.00 92.81 86 TYR A N 1
ATOM 646 C CA . TYR A 1 86 ? 5.096 3.903 -17.622 1.00 92.81 86 TYR A CA 1
ATOM 647 C C . TYR A 1 86 ? 4.264 4.936 -16.829 1.00 92.81 86 TYR A C 1
ATOM 649 O O . TYR A 1 86 ? 4.195 6.107 -17.197 1.00 92.81 86 TYR A O 1
ATOM 657 N N . GLY A 1 87 ? 3.647 4.513 -15.721 1.00 92.56 87 GLY A N 1
ATOM 658 C CA . GLY A 1 87 ? 3.052 5.409 -14.729 1.00 92.56 87 GLY A CA 1
ATOM 659 C C . GLY A 1 87 ? 4.094 6.275 -14.010 1.00 92.56 87 GLY A C 1
ATOM 660 O O . GLY A 1 87 ? 5.298 6.088 -14.181 1.00 92.56 87 GLY A O 1
ATOM 661 N N . GLY A 1 88 ? 3.627 7.226 -13.200 1.00 89.44 88 GLY A N 1
ATOM 662 C CA . GLY A 1 88 ? 4.497 8.167 -12.491 1.00 89.44 88 GLY A CA 1
ATOM 663 C C . GLY A 1 88 ? 5.378 7.533 -11.409 1.00 89.44 88 GLY A C 1
ATOM 664 O O . GLY A 1 88 ? 5.107 6.436 -10.909 1.00 89.44 88 GLY A O 1
ATOM 665 N N . ARG A 1 89 ? 6.423 8.277 -11.048 1.00 79.19 89 ARG A N 1
ATOM 666 C CA . ARG A 1 89 ? 7.274 8.075 -9.878 1.00 79.19 89 ARG A CA 1
ATOM 667 C C . ARG A 1 89 ? 7.107 9.243 -8.917 1.00 79.19 89 ARG A C 1
ATOM 669 O O . ARG A 1 89 ? 7.104 10.392 -9.412 1.00 79.19 89 ARG A O 1
#

=== Feature glossary ===
Feature key, reading from the visual/contextual features back to the raw sequence:

Rendered structure images. Six rendered views show the 3D structure from the faces of a cube — i.e. along ±x, ±y, ±z. Rendering representation is drawn randomly per protein from cartoon (secondary-structure ribbons), sticks (backbone bonds), or molecular surface; coloring is either N→C rainbow (blue at the N-terminus through red at the C-terminus) or one color per chain.

Contact-map, Ramachandran, and PAE plots. The contact map is a binary N×N matrix image: pixel (i, j) is dark where Cα_i and Cα_j are within 8 Å and |i−j|>4. Because the |i−j|>4 filter removes local helical contacts, off-diagonal stripes parallel to the main diagonal indicate parallel β-sheets; stripes perpendicular to it indicate antiparallel β-sheets. The Ramachandran plot scatters every residue's (φ, ψ) pair against the sterically allowed regions. The PAE heatmap renders the predicted-aligned-error matrix.

InterPro / GO / CATH / organism. Database cross-references. InterPro integrates a dozen domain/family signature databases into unified entries with residue-range hits. GO terms attach function/process/location labels with evidence codes. CATH codes position the fold in a four-level structural taxonomy. Organism is the NCBI-taxonomy species name.

Nearest PDB structures. The Foldseek neighbor list gives the closest experimentally determined structures in the PDB, ranked by structural alignment. TM-score near 1 means near-identical fold; near 0.3 means only rough topology match. This is how one finds what a novel AlphaFold prediction most resembles in the solved-structure universe.

Predicted aligned error. PAE(i, j) answers: if I align the predicted and true structures on residue i, how far off (in Å) do I expect residue j to be? A block-diagonal PAE matrix with low values on the blocks and high values off-diagonal is the signature of a multi-domain protein with confidently predicted domains but uncertain inter-domain orientation.

Solvent-accessible surface area. Accessible surface area quantifies burial. A residue with SASA near zero is packed into the hydrophobic core; one with SASA >100 Å² sits on the surface. Computed here via the Shrake–Rupley numerical algorithm with a 1.4 Å probe.

B-factor. B-factor (Debye–Waller factor) reflects atomic displacement in the crystal lattice. It is an experimental observable (units Å²), not a prediction; low values mean the atom is pinned down, high values mean it moves or is heterogeneous across the crystal.

pLDDT. For AlphaFold models, the B-factor field carries pLDDT — the model's own estimate of local accuracy on a 0–100 scale. Regions with pLDDT<50 should be treated as essentially unmodeled; they often correspond to intrinsically disordered segments.

Backbone torsions (φ/ψ). φ (phi) and ψ (psi) are the two rotatable backbone dihedrals per residue: φ is the C(i-1)–N–Cα–C torsion, ψ is the N–Cα–C–N(i+1) torsion, both in degrees on (−180°, 180°]. α-helical residues cluster near (−60°, −45°); β-strand residues near (−120°, +130°). A Ramachandran plot is simply a scatter of (φ, ψ) for every residue.

Radius of gyration, Cα contacts, bounding box. Radius of gyration (Rg) is the root-mean-square distance of Cα atoms from their centroid — a single number for overall size and compactness. A globular domain of N residues has Rg ≈ 2.2·N^0.38 Å; an extended or disordered chain has a much larger Rg. The Cα contact count is the number of residue pairs whose Cα atoms are within 8 Å and are more than four positions apart in sequence — a standard proxy for tertiary packing density. The bounding box is the smallest axis-aligned box enclosing all Cα atoms.

Secondary structure (3-state, P-SEA). Three-state secondary structure (P-SEA) collapses the eight DSSP classes into helix (a), strand (b), and coil (c). P-SEA assigns these from Cα geometry alone — distances and angles — without requiring backbone oxygens, so it works on any Cα trace.

Secondary structure (8-state, DSSP). DSSP 8-state secondary structure assigns each residue one of H (α-helix), G (3₁₀-helix), I (π-helix), E (extended β-strand), B (isolated β-bridge), T (hydrogen-bonded turn), S (bend), or '-' (coil). The assignment is computed from backbone hydrogen-bond geometry via the Kabsch–Sander algorithm.

Foldseek 3Di. A 3Di character summarizes, for each residue, the relative orientation of the Cα frame of its nearest spatial neighbor. Because it encodes fold topology rather than chemistry, 3Di alignments detect remote structural similarity that sequence alignment misses.

mmCIF coordinates. The mmCIF block holds the 3D Cartesian coordinates of each backbone atom (N, Cα, C, O) in ångströms. mmCIF is the PDB's canonical archive format — a tagged-loop text representation of the atomic model.

Sequence. Sequence gives the chain of amino acids in standard one-letter code (A=alanine, C=cysteine, …, Y=tyrosine), read N→C. It is the only f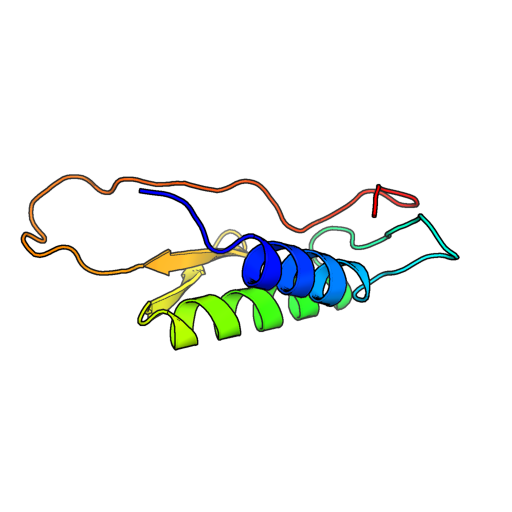eature that is dir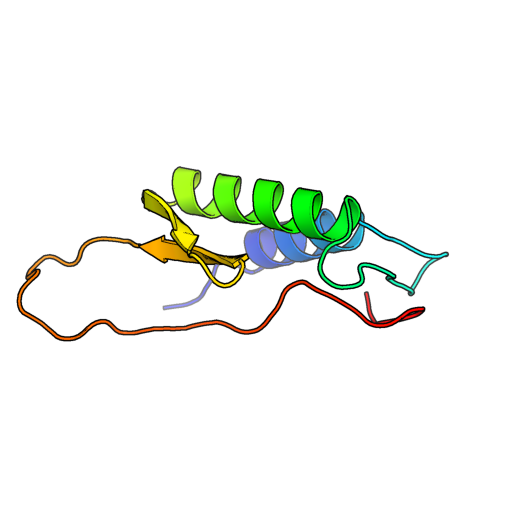ectly encoded by the gene; all structural features are derived from the folded f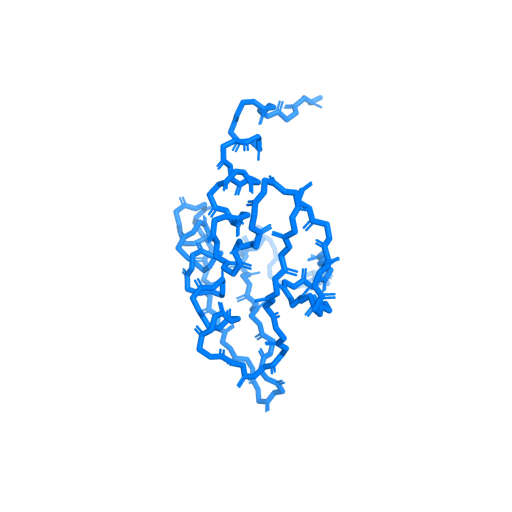orm of this sequence.